Protein AF-A0A3A8GDW9-F1 (afdb_monomer_lite)

Structure (mmCIF, N/CA/C/O backbone):
data_AF-A0A3A8GDW9-F1
#
_entry.id   AF-A0A3A8GDW9-F1
#
loop_
_atom_site.group_PDB
_atom_site.id
_atom_site.type_symbol
_atom_site.label_atom_id
_atom_site.label_alt_id
_atom_site.label_comp_id
_atom_site.label_asym_id
_atom_site.label_entity_id
_atom_site.label_seq_id
_atom_site.pdbx_PDB_ins_code
_atom_site.Cartn_x
_atom_site.Cartn_y
_atom_site.Cartn_z
_atom_site.occupancy
_atom_site.B_iso_or_equiv
_atom_site.auth_seq_id
_atom_site.auth_comp_id
_atom_site.auth_asym_id
_atom_site.auth_atom_id
_atom_site.pdbx_PDB_model_num
ATOM 1 N N . MET A 1 1 ? -40.316 -20.074 58.768 1.00 51.53 1 MET A N 1
ATOM 2 C CA . MET A 1 1 ? -39.381 -20.754 57.839 1.00 51.53 1 MET A CA 1
ATOM 3 C C . MET A 1 1 ? -39.538 -20.243 56.393 1.00 51.53 1 MET A C 1
ATOM 5 O O . MET A 1 1 ? -39.666 -21.040 55.480 1.00 51.53 1 MET A O 1
ATOM 9 N N . ARG A 1 2 ? -39.565 -18.920 56.153 1.00 57.56 2 ARG A N 1
ATOM 10 C CA . ARG A 1 2 ? -39.783 -18.331 54.804 1.00 57.56 2 ARG A CA 1
ATOM 11 C C . ARG A 1 2 ? -38.616 -17.464 54.307 1.00 57.56 2 ARG A C 1
ATOM 13 O O . ARG A 1 2 ? -38.509 -17.197 53.121 1.00 57.56 2 ARG A O 1
ATOM 20 N N . THR A 1 3 ? -37.720 -17.078 55.211 1.00 55.31 3 THR A N 1
ATOM 21 C CA . THR A 1 3 ? -36.507 -16.299 54.948 1.00 55.31 3 THR A CA 1
ATOM 22 C C . THR A 1 3 ? -35.397 -17.026 54.175 1.00 55.31 3 THR A C 1
ATOM 24 O O . THR A 1 3 ? -34.782 -16.362 53.344 1.00 55.31 3 THR A O 1
ATOM 27 N N . PRO A 1 4 ? -35.125 -18.341 54.350 1.00 60.34 4 PRO A N 1
ATOM 28 C CA . PRO A 1 4 ? -34.007 -18.961 53.634 1.00 60.34 4 PRO A CA 1
ATOM 29 C C . PRO A 1 4 ? -34.292 -19.109 52.135 1.00 60.34 4 PRO A C 1
ATOM 31 O O . PRO A 1 4 ? -33.386 -18.946 51.331 1.00 60.34 4 PRO A O 1
ATOM 34 N N . VAL A 1 5 ? -35.558 -19.317 51.754 1.00 62.28 5 VAL A N 1
ATOM 35 C CA . VAL A 1 5 ? -35.975 -19.478 50.350 1.00 62.28 5 VAL A CA 1
ATOM 36 C C . VAL A 1 5 ? -35.789 -18.181 49.557 1.00 62.28 5 VAL A C 1
ATOM 38 O O . VAL A 1 5 ? -35.353 -18.216 48.412 1.00 62.28 5 VAL A O 1
ATOM 41 N N . LEU A 1 6 ? -36.060 -17.024 50.173 1.00 62.72 6 LEU A N 1
ATOM 42 C CA . LEU A 1 6 ? -35.937 -15.727 49.501 1.00 6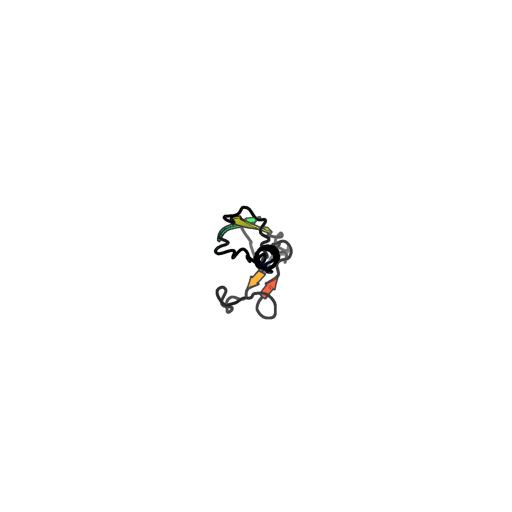2.72 6 LEU A CA 1
ATOM 43 C C . LEU A 1 6 ? -34.470 -15.385 49.174 1.00 62.72 6 LEU A C 1
ATOM 45 O O . LEU A 1 6 ? -34.181 -14.857 48.105 1.00 62.72 6 LEU A O 1
ATOM 49 N N . MET A 1 7 ? -33.542 -15.737 50.069 1.00 62.00 7 MET A N 1
ATOM 50 C CA . MET A 1 7 ? -32.099 -15.538 49.874 1.00 62.00 7 MET A CA 1
ATOM 51 C C . MET A 1 7 ? -31.532 -16.423 48.757 1.00 62.00 7 MET A C 1
ATOM 53 O O . MET A 1 7 ? -30.711 -15.959 47.968 1.00 62.00 7 MET A O 1
ATOM 57 N N . SER A 1 8 ? -32.005 -17.668 48.638 1.00 64.62 8 SER A N 1
ATOM 58 C CA . SER A 1 8 ? -31.592 -18.579 47.560 1.00 64.62 8 SER A CA 1
ATOM 59 C C . SER A 1 8 ? -32.013 -18.069 46.183 1.00 64.62 8 SER A C 1
ATOM 61 O O . SER A 1 8 ? -31.254 -18.173 45.224 1.00 64.62 8 SER A O 1
ATOM 63 N N . VAL A 1 9 ? -33.211 -17.486 46.092 1.00 66.94 9 VAL A N 1
ATOM 64 C CA . VAL A 1 9 ? -33.739 -16.925 44.844 1.00 66.94 9 VAL A CA 1
ATOM 65 C C . VAL A 1 9 ? -32.914 -15.709 44.416 1.00 66.94 9 VAL A C 1
ATOM 67 O O . VAL A 1 9 ? -32.480 -15.649 43.273 1.00 66.94 9 VAL A O 1
ATOM 70 N N . ILE A 1 10 ? -32.590 -14.793 45.332 1.00 68.12 10 ILE A N 1
ATOM 71 C CA . ILE A 1 10 ? -31.764 -13.611 45.020 1.00 68.12 10 ILE A CA 1
ATOM 72 C C . ILE A 1 10 ? -30.352 -14.013 44.557 1.00 68.12 10 ILE A C 1
ATOM 74 O O . ILE A 1 10 ? -29.833 -13.433 43.605 1.00 68.12 10 ILE A O 1
ATOM 78 N N . ALA A 1 11 ? -29.753 -15.036 45.176 1.00 64.00 11 ALA A N 1
ATOM 79 C CA . ALA A 1 11 ? -28.449 -15.557 44.764 1.00 64.00 11 ALA A CA 1
ATOM 80 C C . ALA A 1 11 ? -28.483 -16.203 43.364 1.00 64.00 11 ALA A C 1
ATOM 82 O O . ALA A 1 11 ? -27.549 -16.017 42.584 1.00 64.00 11 ALA A O 1
ATOM 83 N N . LEU A 1 12 ? -29.570 -16.906 43.015 1.00 61.50 12 LEU A N 1
ATOM 84 C CA . LEU A 1 12 ? -29.759 -17.457 41.669 1.00 61.50 12 LEU A CA 1
ATOM 85 C C . LEU A 1 12 ? -29.956 -16.358 40.613 1.00 61.50 12 LEU A C 1
ATOM 87 O O . LEU A 1 12 ? -29.358 -16.445 39.543 1.00 61.50 12 LEU A O 1
ATOM 91 N N . LEU A 1 13 ? -30.738 -15.312 40.911 1.00 62.53 13 LEU A N 1
ATOM 92 C CA . LEU A 1 13 ? -30.930 -14.187 39.985 1.00 62.53 13 LEU A CA 1
ATOM 93 C C . LEU A 1 13 ? -29.634 -13.385 39.760 1.00 62.53 13 LEU A C 1
ATOM 95 O O . LEU A 1 13 ? -29.368 -12.948 38.640 1.00 62.53 13 LEU A O 1
ATOM 99 N N . GLY A 1 14 ? -28.798 -13.226 40.792 1.00 60.72 14 GLY A N 1
ATOM 100 C CA . GLY A 1 14 ? -27.487 -12.577 40.668 1.00 60.72 14 GLY A CA 1
ATOM 101 C C . GLY A 1 14 ? -26.499 -13.364 39.799 1.00 60.72 14 GLY A C 1
ATOM 102 O O . GLY A 1 14 ? -25.742 -12.768 39.036 1.00 60.72 14 GLY A O 1
ATOM 103 N N . ALA A 1 15 ? -26.543 -14.700 39.846 1.00 59.81 15 ALA A N 1
ATOM 104 C CA . ALA A 1 15 ? -25.683 -15.553 39.024 1.00 59.81 15 ALA A CA 1
ATOM 105 C C . ALA A 1 15 ? -26.049 -15.504 37.527 1.00 59.81 15 ALA A C 1
ATOM 107 O O . ALA A 1 15 ? -25.162 -15.584 36.677 1.00 59.81 15 ALA A O 1
ATOM 108 N N . THR A 1 16 ? -27.332 -15.315 37.192 1.00 59.41 16 THR A N 1
ATOM 109 C CA . THR A 1 16 ? -27.785 -15.163 35.796 1.00 59.41 16 THR A CA 1
ATOM 110 C C . THR A 1 16 ? -27.484 -13.788 35.200 1.00 59.41 16 THR A C 1
ATOM 112 O O . THR A 1 16 ? -27.366 -13.667 33.987 1.00 59.41 16 THR A O 1
ATOM 115 N N . ALA A 1 17 ? -27.318 -12.752 36.030 1.00 57.38 17 ALA A N 1
ATOM 116 C CA . ALA A 1 17 ? -26.997 -11.403 35.557 1.00 57.38 17 ALA A CA 1
ATOM 117 C C . ALA A 1 17 ? -25.524 -11.244 35.130 1.00 57.38 17 ALA A C 1
ATOM 119 O O . ALA A 1 17 ? -25.214 -10.378 34.320 1.00 57.38 17 ALA A O 1
ATOM 120 N N . CYS A 1 18 ? -24.621 -12.089 35.640 1.00 56.12 18 CYS A N 1
ATOM 121 C CA . CYS A 1 18 ? -23.186 -12.053 35.323 1.00 56.12 18 CYS A CA 1
ATOM 122 C C . CYS A 1 18 ? -22.731 -13.150 34.340 1.00 56.12 18 CYS A C 1
ATOM 124 O O . CYS A 1 18 ? -21.535 -13.296 34.108 1.00 56.12 18 CYS A O 1
ATOM 126 N N . SER A 1 19 ? -23.656 -13.946 33.795 1.00 54.94 19 SER A N 1
ATOM 127 C CA . SER A 1 19 ? -23.366 -15.066 32.878 1.00 54.94 19 SER A CA 1
ATOM 128 C C . SER A 1 19 ? -23.979 -14.881 31.486 1.00 54.94 19 SER A C 1
ATOM 130 O O . SER A 1 19 ? -24.133 -15.840 30.731 1.00 54.94 19 SER A O 1
ATOM 132 N N . GLY A 1 20 ? -24.316 -13.639 31.131 1.00 55.81 20 GLY A N 1
ATOM 133 C CA . GLY A 1 20 ? -24.663 -13.280 29.761 1.00 55.81 20 GLY A CA 1
ATOM 134 C C . GLY A 1 20 ? -23.414 -13.272 28.867 1.00 55.81 20 GLY A C 1
ATOM 135 O O . GLY A 1 20 ? -22.364 -12.802 29.307 1.00 55.81 20 GLY A O 1
ATOM 136 N N . PRO A 1 21 ? -23.497 -13.749 27.614 1.00 51.81 21 PRO A N 1
ATOM 137 C CA . PRO A 1 21 ? -22.402 -13.714 26.642 1.00 51.81 21 PRO A CA 1
ATOM 138 C C . PRO A 1 21 ? -22.129 -12.300 26.084 1.00 51.81 21 PRO A C 1
ATOM 140 O O . PRO A 1 21 ? -21.598 -12.161 24.989 1.00 51.81 21 PRO A O 1
ATOM 143 N N . ASP A 1 22 ? -22.428 -11.235 26.835 1.00 49.78 22 ASP A N 1
ATOM 144 C CA . ASP A 1 22 ? -22.256 -9.833 26.414 1.00 49.78 22 ASP A CA 1
ATOM 145 C C . ASP A 1 22 ? -20.787 -9.360 26.463 1.00 49.78 22 ASP A C 1
ATOM 147 O O . ASP A 1 22 ? -20.489 -8.178 26.631 1.00 49.78 22 ASP A O 1
ATOM 151 N N . PHE A 1 23 ? -19.836 -10.283 26.295 1.00 49.97 23 PHE A N 1
ATOM 152 C CA . PHE A 1 23 ? -18.448 -9.942 25.976 1.00 49.97 23 PHE A CA 1
ATOM 153 C C . PHE A 1 23 ? -18.224 -9.758 24.469 1.00 49.97 23 PHE A C 1
ATOM 155 O O . PHE A 1 23 ? -17.163 -9.273 24.081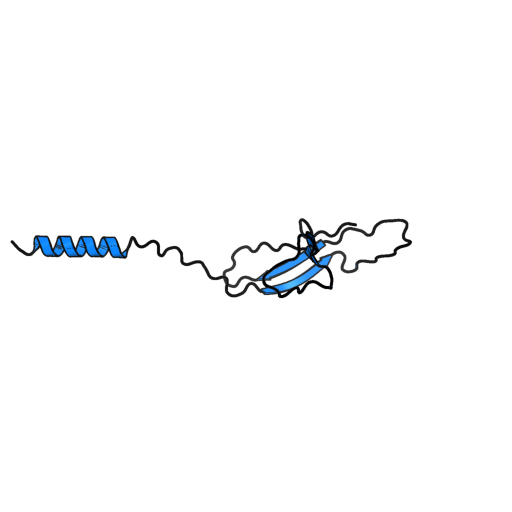 1.00 49.97 23 PHE A O 1
ATOM 162 N N . ASP A 1 24 ? -19.238 -10.010 23.634 1.00 47.31 24 ASP A N 1
ATOM 163 C CA . ASP A 1 24 ? -19.292 -9.541 22.244 1.00 47.31 24 ASP A CA 1
ATOM 164 C C . ASP A 1 24 ? -19.632 -8.044 22.171 1.00 47.31 24 ASP A C 1
ATOM 166 O O . ASP A 1 24 ? -20.374 -7.582 21.303 1.00 47.31 24 ASP A O 1
ATOM 170 N N . ALA A 1 25 ? -19.014 -7.231 23.033 1.00 50.75 25 ALA A N 1
ATOM 171 C CA . ALA A 1 25 ? -18.722 -5.857 22.665 1.00 50.75 25 ALA A CA 1
ATOM 172 C C . ALA A 1 25 ? -17.697 -5.921 21.523 1.00 50.75 25 ALA A C 1
ATOM 174 O O . ALA A 1 25 ? -16.503 -5.665 21.711 1.00 50.75 25 ALA A O 1
ATOM 175 N N . GLN A 1 26 ? -18.178 -6.316 20.334 1.00 51.28 26 GLN A N 1
ATOM 176 C CA . GLN A 1 26 ? -17.547 -6.059 19.057 1.00 51.28 26 GLN A CA 1
ATOM 177 C C . GLN A 1 26 ? -17.112 -4.613 19.143 1.00 51.28 26 GLN A C 1
ATOM 179 O O . GLN A 1 26 ? -17.928 -3.692 19.159 1.00 51.28 26 GLN A O 1
ATOM 184 N N . SER A 1 27 ? -15.811 -4.422 19.312 1.00 54.25 27 SER A N 1
ATOM 185 C CA . SER A 1 27 ? -15.236 -3.104 19.248 1.00 54.25 27 SER A CA 1
ATOM 186 C C . SER A 1 27 ? -15.474 -2.620 17.829 1.00 54.25 27 SER A C 1
ATOM 188 O O . SER A 1 27 ? -14.739 -2.982 16.915 1.00 54.25 27 SER A O 1
ATOM 190 N N . GLU A 1 28 ? -16.559 -1.879 17.644 1.00 50.09 28 GLU A N 1
ATOM 191 C CA . GLU A 1 28 ? -16.901 -1.226 16.397 1.00 50.09 28 GLU A CA 1
ATOM 192 C C . GLU A 1 28 ? -15.735 -0.287 16.073 1.00 50.09 28 GLU A C 1
ATOM 194 O O . GLU A 1 28 ? -15.566 0.765 16.696 1.00 50.09 28 GLU A O 1
ATOM 199 N N . ILE A 1 29 ? -14.871 -0.679 15.133 1.00 53.62 29 ILE A N 1
ATOM 200 C CA . ILE A 1 29 ? -13.843 0.214 14.605 1.00 53.62 29 ILE A CA 1
ATOM 201 C C . ILE A 1 29 ? -14.575 1.234 13.730 1.00 53.62 29 ILE A C 1
ATOM 203 O O . ILE A 1 29 ? -14.718 1.058 12.525 1.00 53.62 29 ILE A O 1
ATOM 207 N N . ARG A 1 30 ? -15.084 2.301 14.355 1.00 59.34 30 ARG A N 1
ATOM 208 C CA . ARG A 1 30 ? -15.913 3.318 13.685 1.00 59.34 30 ARG A CA 1
ATOM 209 C C . ARG A 1 30 ? -15.186 4.074 12.581 1.00 59.34 30 ARG A C 1
ATOM 211 O O . ARG A 1 30 ? -15.823 4.567 11.657 1.00 59.34 30 ARG A O 1
ATOM 218 N N . SER A 1 31 ? -13.865 4.208 12.679 1.00 59.59 31 SER A N 1
ATOM 219 C CA . SER A 1 31 ? -13.074 4.829 11.620 1.00 59.59 31 SER A CA 1
ATOM 220 C C . SER A 1 31 ? -11.595 4.470 11.737 1.00 59.59 31 SER A C 1
ATOM 222 O O . SER A 1 31 ? -10.905 4.985 12.618 1.00 59.59 31 SER A O 1
ATOM 224 N N . VAL A 1 32 ? -11.090 3.652 10.814 1.00 65.94 32 VAL A N 1
ATOM 225 C CA . VAL A 1 32 ? -9.664 3.663 10.462 1.00 65.94 32 VAL A CA 1
ATOM 226 C C . VAL A 1 32 ? -9.484 4.750 9.415 1.00 65.94 32 VAL A C 1
ATOM 228 O O . VAL A 1 32 ? -10.176 4.746 8.398 1.00 65.94 32 VAL A O 1
ATOM 231 N N . ARG A 1 33 ? -8.579 5.700 9.654 1.00 70.50 33 ARG A N 1
ATOM 232 C CA . ARG A 1 33 ? -8.220 6.704 8.646 1.00 70.50 33 ARG A CA 1
ATOM 233 C C . ARG A 1 33 ? -6.798 6.450 8.176 1.00 70.50 33 ARG A C 1
ATOM 235 O O . ARG A 1 33 ? -5.864 6.460 8.977 1.00 70.50 33 ARG A O 1
ATOM 242 N N . VAL A 1 34 ? -6.646 6.243 6.872 1.00 76.94 34 VAL A N 1
ATOM 243 C CA . VAL A 1 34 ? -5.344 6.323 6.208 1.00 76.94 34 VAL A CA 1
ATOM 244 C C . VAL A 1 34 ? -5.036 7.806 6.023 1.00 76.94 34 VAL A C 1
ATOM 246 O O . VAL A 1 34 ? -5.754 8.504 5.312 1.00 76.94 34 VAL A O 1
ATOM 249 N N . LEU A 1 35 ? -4.013 8.297 6.719 1.00 82.75 35 LEU A N 1
ATOM 250 C CA . LEU A 1 35 ? -3.594 9.700 6.681 1.00 82.75 35 LEU A CA 1
ATOM 251 C C . LEU A 1 35 ? -2.724 10.005 5.462 1.00 82.75 35 LEU A C 1
ATOM 253 O O . LEU A 1 35 ? -2.693 11.137 4.988 1.00 82.75 35 LEU A O 1
ATOM 257 N N . GLY A 1 36 ? -2.018 8.997 4.957 1.00 84.25 36 GLY A N 1
ATOM 258 C CA . GLY A 1 36 ? -1.184 9.122 3.775 1.00 84.25 36 GLY A CA 1
ATOM 259 C C . GLY A 1 36 ? -0.664 7.775 3.301 1.00 84.25 36 GLY A C 1
ATOM 260 O O . GLY A 1 36 ? -0.598 6.812 4.070 1.00 84.25 36 GLY A O 1
ATOM 261 N N . ILE A 1 37 ? -0.287 7.734 2.026 1.00 87.50 37 ILE A N 1
ATOM 262 C CA . ILE A 1 37 ? 0.401 6.612 1.394 1.00 87.50 37 ILE A CA 1
ATOM 263 C C . ILE A 1 37 ? 1.723 7.152 0.855 1.00 87.50 37 ILE A C 1
ATOM 265 O O . ILE A 1 37 ? 1.737 8.144 0.128 1.00 87.50 37 ILE A O 1
ATOM 269 N N . LYS A 1 38 ? 2.828 6.511 1.230 1.00 91.12 38 LYS A N 1
ATOM 270 C CA . LYS A 1 38 ? 4.163 6.782 0.699 1.00 91.12 38 LYS A CA 1
ATOM 271 C C . LYS A 1 38 ? 4.516 5.707 -0.326 1.00 91.12 38 LYS A C 1
ATOM 273 O O . LYS A 1 38 ? 4.366 4.524 -0.025 1.00 91.12 38 LYS A O 1
ATOM 278 N N . ALA A 1 39 ? 5.030 6.128 -1.477 1.00 92.06 39 ALA A N 1
ATOM 279 C CA . ALA A 1 39 ? 5.691 5.269 -2.454 1.00 92.06 39 ALA A CA 1
ATOM 280 C C . ALA A 1 39 ? 7.215 5.453 -2.368 1.00 92.06 39 ALA A C 1
ATOM 282 O O . ALA A 1 39 ? 7.693 6.578 -2.207 1.00 92.06 39 ALA A O 1
ATOM 283 N N . GLU A 1 40 ? 7.970 4.358 -2.439 1.00 92.69 40 GLU A N 1
ATOM 284 C CA . GLU A 1 40 ? 9.433 4.369 -2.501 1.00 92.69 40 GLU A CA 1
ATOM 285 C C . GLU A 1 40 ? 9.933 3.358 -3.555 1.00 92.69 40 GLU A C 1
ATOM 287 O O . GLU A 1 40 ? 9.698 2.160 -3.377 1.00 92.69 40 GLU A O 1
ATOM 292 N N . PRO A 1 41 ? 10.628 3.797 -4.621 1.00 91.38 41 PRO A N 1
ATOM 293 C CA . PRO A 1 41 ? 10.896 5.195 -4.969 1.00 91.38 41 PRO A CA 1
ATOM 294 C C . PRO A 1 41 ? 9.603 5.996 -5.237 1.00 91.38 41 PRO A C 1
ATOM 296 O O . PRO A 1 41 ? 8.565 5.403 -5.535 1.00 91.38 41 PRO A O 1
ATOM 299 N N . PRO A 1 42 ? 9.643 7.336 -5.105 1.00 84.88 42 PRO A N 1
ATOM 300 C CA . PRO A 1 42 ? 8.452 8.178 -5.245 1.00 84.88 42 PRO A CA 1
ATOM 301 C C . PRO A 1 42 ? 7.919 8.240 -6.680 1.00 84.88 42 PRO A C 1
ATOM 303 O O . PRO A 1 42 ? 6.741 8.518 -6.878 1.00 84.88 42 PRO A O 1
ATOM 306 N N . GLU A 1 43 ? 8.772 7.964 -7.666 1.00 80.75 43 GLU A N 1
ATOM 307 C CA . GLU A 1 43 ? 8.443 8.030 -9.085 1.00 80.75 43 GLU A CA 1
ATOM 308 C C . GLU A 1 43 ? 8.567 6.645 -9.719 1.00 80.75 43 GLU A C 1
ATOM 310 O O . GLU A 1 43 ? 9.581 5.960 -9.549 1.00 80.75 43 GLU A O 1
ATOM 315 N N . LEU A 1 44 ? 7.551 6.256 -10.493 1.00 79.88 44 LEU A N 1
ATOM 316 C CA . LEU A 1 44 ? 7.585 5.069 -11.342 1.00 79.88 44 LEU A CA 1
ATOM 317 C C . LEU A 1 44 ? 7.645 5.508 -12.806 1.00 79.88 44 LEU A C 1
ATOM 319 O O . LEU A 1 44 ? 6.643 5.926 -13.385 1.00 79.88 44 LEU A O 1
ATOM 323 N N . ALA A 1 45 ? 8.826 5.397 -13.408 1.00 79.69 45 ALA A N 1
ATOM 324 C CA . ALA A 1 45 ? 9.011 5.648 -14.831 1.00 79.69 45 ALA A CA 1
ATOM 325 C C . ALA A 1 45 ? 8.737 4.364 -15.627 1.00 79.69 45 ALA A C 1
ATOM 327 O O . ALA A 1 45 ? 9.478 3.387 -15.515 1.00 79.69 45 ALA A O 1
ATOM 328 N N . LEU A 1 46 ? 7.675 4.375 -16.435 1.00 80.62 46 LEU A N 1
ATOM 329 C CA . LEU A 1 46 ? 7.357 3.304 -17.378 1.00 80.62 46 LEU A CA 1
ATOM 330 C C . LEU A 1 46 ? 7.735 3.760 -18.788 1.00 80.62 46 LEU A C 1
ATOM 332 O O . LEU A 1 46 ? 7.032 4.571 -19.387 1.00 80.62 46 LEU A O 1
ATOM 336 N N . ASP A 1 47 ? 8.843 3.239 -19.311 1.00 83.06 47 ASP A N 1
ATOM 337 C CA . ASP A 1 47 ? 9.221 3.409 -20.713 1.00 83.06 47 ASP A CA 1
ATOM 338 C C . ASP A 1 47 ? 8.980 2.087 -21.461 1.00 83.06 47 ASP A C 1
ATOM 340 O O . ASP A 1 47 ? 9.653 1.094 -21.172 1.00 83.06 47 ASP A O 1
ATOM 344 N N . PRO A 1 48 ? 8.035 2.046 -22.420 1.00 80.62 48 PRO A N 1
ATOM 345 C CA . PRO A 1 48 ? 7.726 0.829 -23.168 1.00 80.62 48 PRO A CA 1
ATOM 346 C C . PRO A 1 48 ? 8.880 0.350 -24.063 1.00 80.62 48 PRO A C 1
ATOM 348 O O . PRO A 1 48 ? 8.839 -0.784 -24.534 1.00 80.62 48 PRO A O 1
ATOM 351 N N . ASN A 1 49 ? 9.893 1.187 -24.308 1.00 87.31 49 ASN A N 1
ATOM 352 C CA . ASN A 1 49 ? 11.065 0.851 -25.117 1.00 87.31 49 ASN A CA 1
ATOM 353 C C . ASN A 1 49 ? 12.328 0.619 -24.272 1.00 87.31 49 ASN A C 1
ATOM 355 O O . ASN A 1 49 ? 13.402 0.395 -24.838 1.00 87.31 49 ASN A O 1
ATOM 359 N N . ALA A 1 50 ? 12.234 0.683 -22.940 1.00 84.19 50 ALA A N 1
ATOM 360 C CA . ALA A 1 50 ? 13.389 0.469 -22.082 1.00 84.19 50 ALA A CA 1
ATOM 361 C C . ALA A 1 50 ? 13.888 -0.978 -22.171 1.00 84.19 50 ALA A C 1
ATOM 363 O O . ALA A 1 50 ? 13.125 -1.941 -22.153 1.00 84.19 50 ALA A O 1
ATOM 364 N N . SER A 1 51 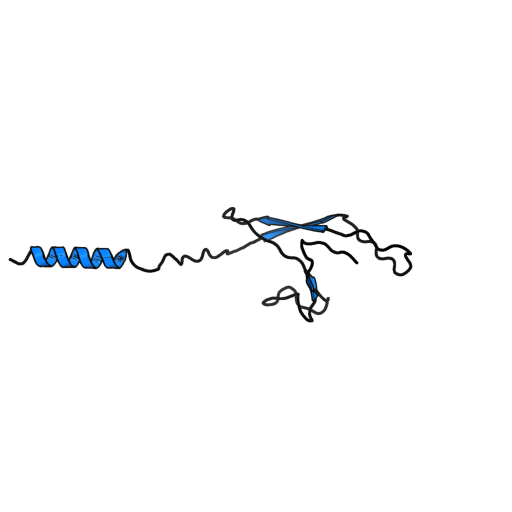? 15.211 -1.135 -22.203 1.00 84.12 51 SER A N 1
ATOM 365 C CA . SER A 1 51 ? 15.871 -2.444 -22.192 1.00 84.12 51 SER A CA 1
ATOM 366 C C . SER A 1 51 ? 15.903 -3.105 -20.809 1.00 84.12 51 SER A C 1
ATOM 368 O O . SER A 1 51 ? 16.329 -4.251 -20.689 1.00 84.12 51 SER A O 1
ATOM 370 N N . THR A 1 52 ? 15.513 -2.383 -19.757 1.00 84.19 52 THR A N 1
ATOM 371 C CA . THR A 1 52 ? 15.536 -2.842 -18.363 1.00 84.19 52 THR A CA 1
ATOM 372 C C . THR A 1 52 ? 14.208 -2.550 -17.688 1.00 84.19 52 THR A C 1
ATOM 374 O O . THR A 1 52 ? 13.666 -1.456 -17.845 1.00 84.19 52 THR A O 1
ATOM 377 N N . LEU A 1 53 ? 13.723 -3.507 -16.897 1.00 82.69 53 LEU A N 1
ATOM 378 C CA . LEU A 1 53 ? 12.527 -3.328 -16.081 1.00 82.69 53 LEU A CA 1
ATOM 379 C C . LEU A 1 53 ? 12.758 -2.248 -15.009 1.00 82.69 53 LEU A C 1
ATOM 381 O O . LEU A 1 53 ? 13.877 -2.129 -14.494 1.00 82.69 53 LEU A O 1
ATOM 385 N N . PRO A 1 54 ? 11.725 -1.459 -14.671 1.00 85.75 54 PRO A N 1
ATOM 386 C CA . PRO A 1 54 ? 11.818 -0.481 -13.599 1.00 85.75 54 PRO A CA 1
ATOM 387 C C . PRO A 1 54 ? 12.047 -1.176 -12.247 1.00 85.75 54 PRO A C 1
ATOM 389 O O . PRO A 1 54 ? 11.620 -2.318 -12.051 1.00 85.75 54 PRO A O 1
ATOM 392 N N . PRO A 1 55 ? 12.716 -0.500 -11.297 1.00 88.12 55 PRO A N 1
ATOM 393 C CA . PRO A 1 55 ? 12.917 -1.052 -9.967 1.00 88.12 55 PRO A CA 1
ATOM 394 C C . PRO A 1 55 ? 11.572 -1.235 -9.238 1.00 88.12 55 PRO A C 1
ATOM 396 O O . PRO A 1 55 ? 10.636 -0.469 -9.487 1.00 88.12 55 PRO A O 1
ATOM 399 N N . PRO A 1 56 ? 11.472 -2.201 -8.306 1.00 90.81 56 PRO A N 1
ATOM 400 C CA . PRO A 1 56 ? 10.262 -2.385 -7.518 1.00 90.81 56 PRO A CA 1
ATOM 401 C C . PRO A 1 56 ? 9.910 -1.142 -6.694 1.00 90.81 56 PRO A C 1
ATOM 403 O O . PRO A 1 56 ? 10.789 -0.512 -6.102 1.00 90.81 56 PRO A O 1
ATOM 406 N N . VAL A 1 57 ? 8.617 -0.833 -6.608 1.00 93.06 57 VAL A N 1
ATOM 407 C CA . VAL A 1 57 ? 8.076 0.265 -5.796 1.00 93.06 57 VAL A CA 1
ATOM 408 C C . VAL A 1 57 ? 7.367 -0.302 -4.581 1.00 93.06 57 VAL A C 1
ATOM 410 O O . VAL A 1 57 ? 6.509 -1.172 -4.702 1.00 93.06 57 VAL A O 1
ATOM 413 N N . THR A 1 58 ? 7.700 0.207 -3.401 1.00 93.50 58 THR A N 1
ATOM 414 C CA . THR A 1 58 ? 7.077 -0.182 -2.136 1.00 93.50 58 THR A CA 1
ATOM 415 C C . THR A 1 58 ? 6.099 0.887 -1.672 1.00 93.50 58 THR A C 1
ATOM 417 O O . THR A 1 58 ? 6.458 2.058 -1.546 1.00 93.50 58 THR A O 1
ATOM 420 N N . PHE A 1 59 ? 4.877 0.471 -1.361 1.00 91.69 59 PHE A N 1
ATOM 421 C CA . PHE A 1 59 ? 3.831 1.302 -0.785 1.00 91.69 59 PHE A CA 1
ATOM 422 C C . PHE A 1 59 ? 3.708 1.048 0.717 1.00 91.69 59 PHE A C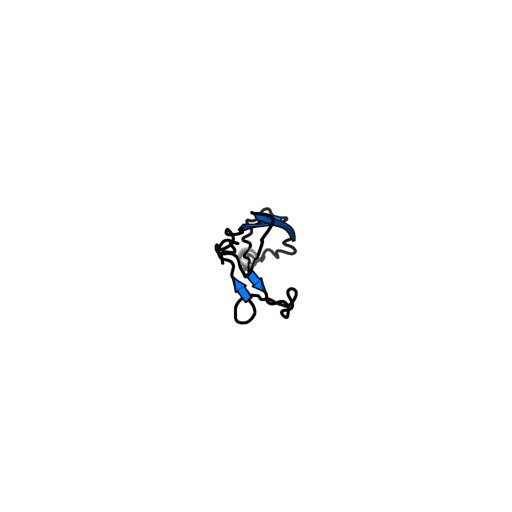 1
ATOM 424 O O . PHE A 1 59 ? 3.640 -0.090 1.176 1.00 91.69 59 PHE A O 1
ATOM 431 N N . SER A 1 60 ? 3.648 2.128 1.490 1.00 91.19 60 SER A N 1
ATOM 432 C CA . SER A 1 60 ? 3.416 2.088 2.938 1.00 91.19 60 SER A CA 1
ATOM 433 C C . SER A 1 60 ? 2.373 3.125 3.341 1.00 91.19 60 SER A C 1
ATOM 435 O O . SER A 1 60 ? 2.281 4.191 2.733 1.00 91.19 60 SER A O 1
ATOM 437 N N . ALA A 1 61 ? 1.546 2.809 4.338 1.00 89.62 61 ALA A N 1
ATOM 438 C CA . ALA A 1 61 ? 0.437 3.651 4.771 1.00 89.62 61 ALA A CA 1
ATOM 439 C C . ALA A 1 61 ? 0.673 4.106 6.197 1.00 89.62 61 ALA A C 1
ATOM 441 O O . ALA A 1 61 ? 0.980 3.309 7.084 1.00 89.62 61 ALA A O 1
ATOM 442 N N . LEU A 1 62 ? 0.430 5.391 6.421 1.00 85.44 62 LEU A N 1
ATOM 443 C CA . LEU A 1 62 ? 0.234 5.914 7.756 1.00 85.44 62 LEU A CA 1
ATOM 444 C C . LEU A 1 62 ? -1.245 5.747 8.109 1.00 85.44 62 LEU A C 1
ATOM 446 O O . LEU A 1 62 ? -2.069 6.599 7.779 1.00 85.44 62 LEU A O 1
ATOM 450 N N . ALA A 1 63 ? -1.587 4.625 8.736 1.00 84.06 63 ALA A N 1
ATOM 451 C CA . ALA A 1 63 ? -2.926 4.366 9.253 1.00 84.06 63 ALA A CA 1
ATOM 452 C C . ALA A 1 63 ? -2.955 4.620 10.763 1.00 84.06 63 ALA A C 1
ATOM 454 O O . ALA A 1 63 ? -2.079 4.150 11.488 1.00 84.06 63 ALA A O 1
ATOM 455 N N . VAL A 1 64 ? -3.959 5.362 11.234 1.00 76.38 64 VAL A N 1
ATOM 456 C CA . VAL A 1 64 ? -4.139 5.650 12.663 1.00 76.38 64 VAL A CA 1
ATOM 457 C C . VAL A 1 64 ? -5.460 5.070 13.143 1.00 76.38 64 VAL A C 1
ATOM 459 O O . VAL A 1 64 ? -6.515 5.313 12.548 1.00 76.38 64 VAL A O 1
ATOM 462 N N . THR A 1 65 ? -5.390 4.330 14.248 1.00 76.75 65 THR A N 1
ATOM 463 C CA . THR A 1 65 ? -6.549 3.876 15.014 1.00 76.75 65 THR A CA 1
ATOM 464 C C . THR A 1 65 ? -6.679 4.673 16.307 1.00 76.75 65 THR A C 1
ATOM 466 O O . THR A 1 65 ? -5.682 4.878 17.003 1.00 76.75 65 THR A O 1
ATOM 469 N N . PRO A 1 66 ? -7.894 5.128 16.666 1.00 74.88 66 PRO A N 1
ATOM 470 C CA . PRO A 1 66 ? -8.115 5.875 17.907 1.00 74.88 66 PRO A CA 1
ATOM 471 C C . PRO A 1 66 ? -7.753 5.098 19.181 1.00 74.88 66 PRO A C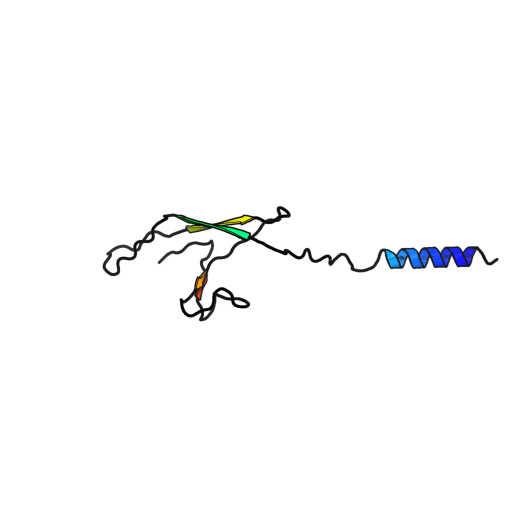 1
ATOM 473 O O . PRO A 1 66 ? -7.510 5.696 20.222 1.00 74.88 66 PRO A O 1
ATOM 476 N N . ASP A 1 67 ? -7.746 3.771 19.104 1.00 79.62 67 ASP A N 1
ATOM 477 C CA . ASP A 1 67 ? -7.575 2.841 20.221 1.00 79.62 67 ASP A CA 1
ATOM 478 C C . ASP A 1 67 ? -6.177 2.198 20.275 1.00 79.62 67 ASP A C 1
ATOM 480 O O . ASP A 1 67 ? -5.962 1.263 21.046 1.00 79.62 67 ASP A O 1
ATOM 484 N N . ALA A 1 68 ? -5.236 2.683 19.454 1.00 71.81 68 ALA A N 1
ATOM 485 C CA . ALA A 1 68 ? -3.869 2.174 19.335 1.00 71.81 68 ALA A CA 1
ATOM 486 C C . ALA A 1 68 ? -3.757 0.672 18.993 1.00 71.81 68 ALA A C 1
ATOM 488 O O . ALA A 1 68 ? -2.690 0.075 19.171 1.00 71.81 68 ALA A O 1
ATOM 489 N N . ARG A 1 69 ? -4.823 0.040 18.480 1.00 78.00 69 ARG A N 1
ATOM 490 C CA . ARG A 1 69 ? -4.743 -1.348 18.013 1.00 78.00 69 ARG A CA 1
ATOM 491 C C . ARG A 1 69 ? -3.884 -1.448 16.749 1.00 78.00 69 ARG A C 1
ATOM 493 O O . ARG A 1 69 ? -3.998 -0.577 15.882 1.00 78.00 69 ARG A O 1
ATOM 500 N N . PRO A 1 70 ? -3.072 -2.513 16.597 1.00 76.56 70 PRO A N 1
ATOM 501 C CA . PRO A 1 70 ? -2.345 -2.764 15.359 1.00 76.56 70 PRO A CA 1
ATOM 502 C C . PRO A 1 70 ? -3.300 -2.856 14.164 1.00 76.56 70 PRO A C 1
ATOM 504 O O . PRO A 1 70 ? -4.300 -3.571 14.220 1.00 76.56 70 PRO A O 1
ATOM 507 N N . VAL A 1 71 ? -2.971 -2.159 13.076 1.00 79.69 71 VAL A N 1
ATOM 508 C CA . VAL A 1 71 ? -3.695 -2.241 11.801 1.00 79.69 71 VAL A CA 1
ATOM 509 C C . VAL A 1 71 ? -2.810 -2.895 10.764 1.00 79.69 71 VAL A C 1
ATOM 511 O O . VAL A 1 71 ? -1.655 -2.511 10.585 1.00 79.69 71 VAL A O 1
ATOM 514 N N . THR A 1 72 ? -3.377 -3.847 10.035 1.00 83.88 72 THR A N 1
ATOM 515 C CA . THR A 1 72 ? -2.770 -4.386 8.822 1.00 83.88 72 THR A CA 1
ATOM 516 C C . THR A 1 72 ? -3.431 -3.741 7.613 1.00 83.88 72 THR A C 1
ATOM 518 O O . THR A 1 72 ? -4.652 -3.759 7.487 1.00 83.88 72 THR A O 1
ATOM 521 N N . VAL A 1 73 ? -2.617 -3.163 6.732 1.00 85.31 73 VAL A N 1
ATOM 522 C CA . VAL A 1 73 ? -3.064 -2.576 5.465 1.00 85.31 73 VAL A CA 1
ATOM 523 C C . VAL A 1 73 ? -2.605 -3.478 4.329 1.00 85.31 73 VAL A C 1
ATOM 525 O O . VAL A 1 73 ? -1.443 -3.877 4.274 1.00 85.31 73 VAL A O 1
ATOM 528 N N . THR A 1 74 ? -3.521 -3.789 3.419 1.00 85.88 74 THR A N 1
ATOM 529 C CA . THR A 1 74 ? -3.249 -4.551 2.199 1.00 85.88 74 THR A CA 1
ATOM 530 C C . THR A 1 74 ? -3.440 -3.664 0.980 1.00 85.88 74 THR A C 1
ATOM 532 O O . THR A 1 74 ? -4.350 -2.836 0.957 1.00 85.88 74 THR A O 1
ATOM 535 N N . TYR A 1 75 ? -2.615 -3.869 -0.043 1.00 87.62 75 TYR A N 1
ATOM 536 C CA . TYR A 1 75 ? -2.637 -3.081 -1.272 1.00 87.62 75 TYR A CA 1
ATOM 537 C C . TYR A 1 75 ? -3.033 -3.932 -2.472 1.00 87.62 75 TYR A C 1
ATOM 539 O O . TYR A 1 75 ? -2.726 -5.124 -2.538 1.00 87.62 75 TYR A O 1
ATOM 547 N N . ALA A 1 76 ? -3.673 -3.291 -3.443 1.00 88.62 76 ALA A N 1
ATOM 548 C CA . ALA A 1 76 ? -3.978 -3.860 -4.744 1.00 88.62 76 ALA A CA 1
ATOM 549 C C . ALA A 1 76 ? -4.003 -2.755 -5.804 1.00 88.62 76 ALA A C 1
ATOM 551 O O . ALA A 1 76 ? -4.321 -1.604 -5.501 1.00 88.62 76 ALA A O 1
ATOM 552 N N . LEU A 1 77 ? -3.694 -3.121 -7.047 1.00 87.00 77 LEU A N 1
ATOM 553 C CA . LEU A 1 77 ? -3.926 -2.282 -8.217 1.00 87.00 77 LEU A CA 1
ATOM 554 C C . LEU A 1 77 ? -5.290 -2.621 -8.813 1.00 87.00 77 LEU A C 1
ATOM 556 O O . LEU A 1 77 ? -5.523 -3.749 -9.250 1.00 87.00 77 LEU A O 1
ATOM 560 N N . CYS A 1 78 ? -6.179 -1.635 -8.827 1.00 85.75 78 CYS A N 1
ATOM 561 C CA . CYS A 1 78 ? -7.498 -1.725 -9.440 1.00 85.75 78 CYS A CA 1
ATOM 562 C C . CYS A 1 78 ? -7.463 -1.335 -10.912 1.00 85.75 78 CYS A C 1
ATOM 564 O O . CYS A 1 78 ? -6.690 -0.457 -11.308 1.00 85.75 78 CYS A O 1
ATOM 566 N N . ARG A 1 79 ? -8.369 -1.908 -11.710 1.00 83.25 79 ARG A N 1
ATOM 567 C CA . ARG A 1 79 ? -8.664 -1.328 -13.022 1.00 83.25 79 ARG A CA 1
ATOM 568 C C . ARG A 1 79 ? -9.390 0.019 -12.868 1.00 83.25 79 ARG A C 1
ATOM 570 O O . ARG A 1 79 ? -10.115 0.203 -11.889 1.00 83.25 79 ARG A O 1
ATOM 577 N N . PRO A 1 80 ? -9.242 0.947 -13.830 1.00 79.56 80 PRO A N 1
ATOM 578 C CA . PRO A 1 80 ? -9.852 2.276 -13.745 1.00 79.56 80 PRO A CA 1
ATOM 579 C C . PRO A 1 80 ? -11.388 2.271 -13.757 1.00 79.56 80 PRO A C 1
ATOM 581 O O . PRO A 1 80 ? -12.003 3.227 -13.298 1.00 79.56 80 PRO A O 1
ATOM 584 N N . ASP A 1 81 ? -12.004 1.225 -14.312 1.00 80.31 81 ASP A N 1
ATOM 585 C CA . ASP A 1 81 ? -13.456 1.058 -14.434 1.00 80.31 81 ASP A CA 1
ATOM 586 C C . ASP A 1 81 ? -14.122 0.499 -13.165 1.00 80.31 81 ASP A C 1
ATOM 588 O O . ASP A 1 81 ? -15.350 0.473 -13.069 1.00 80.31 81 ASP A O 1
ATOM 592 N N . VAL A 1 82 ? -13.332 0.087 -12.170 1.00 77.00 82 VAL A N 1
ATOM 593 C CA . VAL A 1 82 ? -13.840 -0.426 -10.894 1.00 77.00 82 VAL A CA 1
ATOM 594 C C . VAL A 1 82 ? -14.086 0.734 -9.932 1.00 77.00 82 VAL A C 1
ATOM 596 O O . VAL A 1 82 ? -13.207 1.560 -9.709 1.00 77.00 82 VAL A O 1
ATOM 599 N N . ASN A 1 83 ? -15.275 0.782 -9.322 1.00 71.69 83 ASN A N 1
ATOM 600 C CA . ASN A 1 83 ? -15.590 1.760 -8.281 1.00 71.69 83 ASN A CA 1
ATOM 601 C C . ASN A 1 83 ? -14.807 1.441 -6.989 1.00 71.69 83 ASN A C 1
ATOM 603 O O . ASN A 1 83 ? -15.134 0.455 -6.323 1.00 71.69 83 ASN A O 1
ATOM 607 N N . PRO A 1 84 ? -13.837 2.278 -6.573 1.00 61.69 84 PRO A N 1
ATOM 608 C CA . PRO A 1 84 ? -13.022 2.006 -5.390 1.00 61.69 84 PRO A CA 1
ATOM 609 C C . PRO A 1 84 ? -13.771 2.223 -4.064 1.00 61.69 84 PRO A C 1
ATOM 611 O O . PRO A 1 84 ? -13.272 1.820 -3.017 1.00 61.69 84 PRO A O 1
ATOM 614 N N . TYR A 1 85 ? -14.951 2.855 -4.093 1.00 63.34 85 TYR A N 1
ATOM 615 C CA . TYR A 1 85 ? -15.777 3.149 -2.914 1.00 63.34 85 TYR A CA 1
ATOM 616 C C . TYR A 1 85 ? -17.006 2.232 -2.788 1.00 63.34 85 TYR A C 1
ATOM 618 O O . TYR A 1 85 ? -17.888 2.509 -1.978 1.00 63.34 85 TYR A O 1
ATOM 626 N N . GLY A 1 86 ? -17.106 1.186 -3.618 1.00 65.69 86 GLY A N 1
ATOM 627 C CA . GLY A 1 86 ? -18.138 0.152 -3.485 1.00 65.69 86 GLY A CA 1
ATOM 628 C C . GLY A 1 86 ? -17.895 -0.775 -2.286 1.00 65.69 86 GLY A C 1
ATOM 629 O O . GLY A 1 86 ? -16.878 -0.660 -1.607 1.00 65.69 86 GLY A O 1
ATOM 630 N N . ASP A 1 87 ? -18.818 -1.712 -2.044 1.00 58.81 87 ASP A N 1
ATOM 631 C CA . ASP A 1 87 ? -18.868 -2.483 -0.789 1.00 58.81 87 ASP A CA 1
ATOM 632 C C . ASP A 1 87 ? -17.596 -3.296 -0.487 1.00 58.81 87 ASP A C 1
ATOM 634 O O . ASP A 1 87 ? -17.228 -3.435 0.672 1.00 58.81 87 ASP A O 1
ATOM 638 N N . VAL A 1 88 ? -16.887 -3.772 -1.509 1.00 64.31 88 VAL A N 1
ATOM 639 C CA . VAL A 1 88 ? -15.449 -4.094 -1.533 1.00 64.31 88 VAL A CA 1
ATOM 640 C C . VAL A 1 88 ? -15.150 -4.590 -2.945 1.00 64.31 88 VAL A C 1
ATOM 642 O O . VAL A 1 88 ? -15.896 -5.423 -3.451 1.00 64.31 88 VAL A O 1
ATOM 645 N N . ALA A 1 89 ? -14.048 -4.150 -3.558 1.00 63.97 89 ALA A N 1
ATOM 6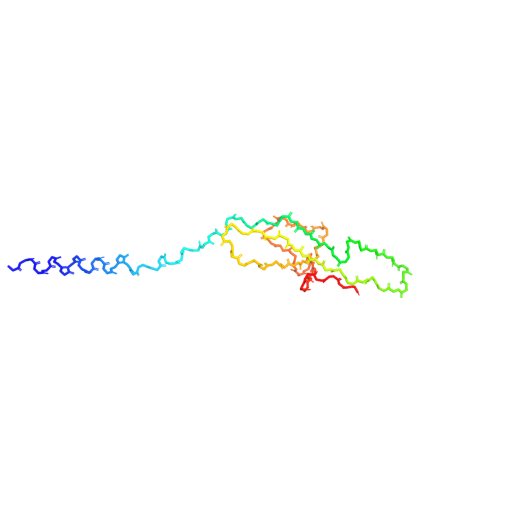46 C CA . ALA A 1 89 ? -12.971 -5.066 -3.960 1.00 63.97 89 ALA A CA 1
ATOM 647 C C . ALA A 1 89 ? -12.076 -4.495 -5.064 1.00 63.97 89 ALA A C 1
ATOM 649 O O . ALA A 1 89 ? -12.543 -4.121 -6.134 1.00 63.97 89 ALA A O 1
ATOM 650 N N . CYS A 1 90 ? -10.770 -4.652 -4.861 1.00 69.31 90 CYS A N 1
ATOM 651 C CA . CYS A 1 90 ? -9.909 -5.196 -5.911 1.00 69.31 90 CYS A CA 1
ATOM 652 C C . CYS A 1 90 ? -9.015 -6.239 -5.263 1.00 69.31 90 CYS A C 1
ATOM 654 O O . CYS A 1 90 ? -8.079 -5.879 -4.545 1.00 69.31 90 CYS A O 1
ATOM 656 N N . PRO A 1 91 ? -9.399 -7.518 -5.351 1.00 69.69 91 PRO A N 1
ATOM 657 C CA . PRO A 1 91 ? -8.772 -8.445 -6.309 1.00 69.69 91 PRO A CA 1
ATOM 658 C C . PRO A 1 91 ? -9.755 -9.498 -6.894 1.00 69.69 91 PRO A C 1
ATOM 660 O O . PRO A 1 91 ? -10.876 -9.640 -6.417 1.00 69.69 91 PRO A O 1
ATOM 663 N N . GLY A 1 92 ? -9.344 -10.247 -7.927 1.00 72.56 92 GLY A N 1
ATOM 664 C CA . GLY A 1 92 ? -10.205 -11.089 -8.783 1.00 72.56 92 GLY A CA 1
ATOM 665 C C . GLY A 1 92 ? -10.103 -10.600 -10.232 1.00 72.56 92 GLY A C 1
ATOM 666 O O . GLY A 1 92 ? -9.048 -10.106 -10.620 1.00 72.56 92 GLY A O 1
ATOM 667 N N . ASP A 1 93 ? -11.186 -10.615 -11.015 1.00 73.19 93 ASP A N 1
ATOM 668 C CA . ASP A 1 93 ? -11.172 -9.988 -12.351 1.00 73.19 93 ASP A CA 1
ATOM 669 C C . ASP A 1 93 ? -10.997 -8.454 -12.295 1.00 73.19 93 ASP A C 1
ATOM 671 O O . ASP A 1 93 ? -10.652 -7.837 -13.295 1.00 73.19 93 ASP A O 1
ATOM 675 N N . GLY A 1 94 ? -11.185 -7.812 -11.136 1.00 79.94 94 GLY A N 1
ATOM 676 C CA . GLY A 1 94 ? -11.122 -6.350 -10.981 1.00 79.94 94 GLY A CA 1
ATOM 677 C C . GLY A 1 94 ? -9.737 -5.758 -10.685 1.00 79.94 94 GLY A C 1
ATOM 678 O O . GLY A 1 94 ? -9.581 -4.537 -10.721 1.00 79.94 94 GLY A O 1
ATOM 679 N N . GLY A 1 95 ? -8.722 -6.578 -10.388 1.00 86.00 95 GLY A N 1
ATOM 680 C CA . GLY A 1 95 ? -7.403 -6.057 -10.027 1.00 86.00 95 GLY A CA 1
ATOM 681 C C . GLY A 1 95 ? -6.393 -7.103 -9.570 1.00 86.00 95 GLY A C 1
ATOM 682 O O . GLY A 1 95 ? -6.707 -8.286 -9.441 1.00 86.00 95 GLY A O 1
ATOM 683 N N . VAL A 1 96 ? -5.173 -6.642 -9.299 1.00 88.81 96 VAL A N 1
ATOM 684 C CA . VAL A 1 96 ? -4.031 -7.482 -8.916 1.00 88.81 96 VAL A CA 1
ATOM 685 C C . VAL A 1 96 ? -3.595 -7.128 -7.491 1.00 88.81 96 VAL A C 1
ATOM 687 O O . VAL A 1 96 ? -3.333 -5.952 -7.221 1.00 88.81 96 VAL A O 1
ATOM 690 N N . PRO A 1 97 ? -3.518 -8.100 -6.561 1.00 89.56 97 PRO A N 1
ATOM 691 C CA . PRO A 1 97 ? -3.003 -7.835 -5.223 1.00 89.56 97 PRO A CA 1
ATOM 692 C C . PRO A 1 97 ? -1.518 -7.458 -5.284 1.00 89.56 97 PRO A C 1
ATOM 694 O O . PRO A 1 97 ? -0.784 -7.966 -6.128 1.00 89.56 97 PRO A O 1
ATOM 697 N N . LEU A 1 98 ? -1.069 -6.607 -4.360 1.00 90.06 98 LEU A N 1
ATOM 698 C CA . LEU A 1 98 ? 0.341 -6.257 -4.173 1.00 90.06 98 LEU A CA 1
ATOM 699 C C . LEU A 1 98 ? 0.844 -6.868 -2.855 1.00 90.06 98 LEU A C 1
ATOM 701 O O . LEU A 1 98 ? 0.683 -6.256 -1.791 1.00 90.06 98 LEU A O 1
ATOM 705 N N . PRO A 1 99 ? 1.425 -8.084 -2.881 1.00 89.81 99 PRO A N 1
ATOM 706 C CA . PRO A 1 99 ? 1.962 -8.722 -1.686 1.00 89.81 99 PRO A CA 1
ATOM 707 C C . PRO A 1 99 ? 2.997 -7.827 -1.005 1.00 89.81 99 PRO A C 1
ATOM 709 O O . PRO A 1 99 ? 3.904 -7.302 -1.645 1.00 89.81 99 PRO A O 1
ATOM 712 N N . GLY A 1 100 ? 2.834 -7.614 0.302 1.00 88.94 100 GLY A N 1
ATOM 713 C CA . GLY A 1 100 ? 3.715 -6.730 1.070 1.00 88.94 100 GLY A CA 1
ATOM 714 C C . GLY A 1 100 ? 3.696 -5.262 0.624 1.00 88.94 100 GLY A C 1
ATOM 715 O O . GLY A 1 100 ? 4.582 -4.513 1.019 1.00 88.94 100 GLY A O 1
ATOM 716 N N . GLY A 1 101 ? 2.726 -4.848 -0.202 1.00 89.12 101 GLY A N 1
ATOM 717 C CA . GLY A 1 101 ? 2.683 -3.502 -0.769 1.00 89.12 101 GLY A CA 1
ATOM 718 C C . GLY A 1 101 ? 3.755 -3.246 -1.827 1.00 89.12 101 GLY A C 1
ATOM 719 O O . GLY A 1 101 ? 4.067 -2.089 -2.078 1.00 89.12 101 GLY A O 1
ATOM 720 N N . VAL A 1 102 ? 4.331 -4.284 -2.440 1.00 92.12 102 VAL A N 1
ATOM 721 C CA . VAL A 1 102 ? 5.384 -4.132 -3.453 1.00 92.12 102 VAL A CA 1
ATOM 722 C C . VAL A 1 102 ? 4.809 -4.310 -4.855 1.00 92.12 102 VAL A C 1
ATOM 724 O O . VAL A 1 102 ? 4.197 -5.331 -5.164 1.00 92.12 102 VAL A O 1
ATOM 727 N N . LEU A 1 103 ? 5.041 -3.322 -5.715 1.00 89.06 103 LEU A N 1
ATOM 728 C CA . LEU A 1 103 ? 4.839 -3.399 -7.155 1.00 89.06 103 LEU A CA 1
ATOM 729 C C . LEU A 1 103 ? 6.167 -3.752 -7.826 1.00 89.06 103 LEU A C 1
ATOM 731 O O . LEU A 1 103 ? 7.110 -2.968 -7.784 1.00 89.06 103 LEU A O 1
ATOM 735 N N . SER A 1 104 ? 6.218 -4.921 -8.457 1.00 86.69 104 SER A N 1
ATOM 736 C CA . SER A 1 104 ? 7.335 -5.382 -9.283 1.00 86.69 104 SER A CA 1
ATOM 737 C C . SER A 1 104 ? 6.775 -5.833 -10.627 1.00 86.69 104 SER A C 1
ATOM 739 O O . SER A 1 104 ? 5.804 -6.590 -10.646 1.00 86.69 104 SER A O 1
ATOM 741 N N . LEU A 1 105 ? 7.364 -5.339 -11.717 1.00 79.12 105 LEU A N 1
ATOM 742 C CA . LEU A 1 105 ? 6.996 -5.668 -13.098 1.00 79.12 105 LEU A CA 1
ATOM 743 C C . LEU A 1 105 ? 7.931 -6.724 -13.687 1.00 79.12 105 LEU A C 1
ATOM 745 O O . LEU A 1 105 ? 9.102 -6.767 -13.246 1.00 79.12 105 LEU A O 1
#

Secondary structure (DSSP, 8-state):
--HHHHHHHHHHHHHHHT---TT---------EEEEEEEESS-----TT-SSPPPPEEEEEEEE-TT-------EEEEPTTS-TTSSS--SBTTEEEEGGGEE--

pLDDT: mean 74.51, std 13.45, range [47.31, 93.5]

Radius of gyration: 26.71 Å; chains: 1; bounding box: 56×30×83 Å

Foldseek 3Di:
DPVVVVVVVVVVVVVVVPPDPVVPPVVPQVDWDFPDKQKVVNDDDDDVPDPDFTDKIAIDTDIDGPVPDDDDDWDWDFDPPDDPPPPDDPDDPGTGTDVNRIDGD

Sequence (105 aa):
MRTPVLMSVIALLGATACSGPDFDAQSEIRSVRVLGIKAEPPELALDPNASTLPPPVTFSALAVTPDARPVTVTYALCRPDVNPYGDVACPGDGGVPLPGGVLSL